Protein AF-A0A811UT95-F1 (afdb_monomer_lite)

Foldseek 3Di:
DDDPVLVVQLVVLLVVLLVLLVCLVPCPDPPDDLVNLVVSLVVLVVSVVSNVVSLVVVVVVPDDPPVVVVSVVSVVVSVVSSVVSNVVSVVVSVVNVVPDPPPDPPPPDPPDDDDD

pLDDT: mean 76.1, std 16.15, range [45.06, 95.31]

Radius of gyration: 24.18 Å; chains: 1; bounding box: 71×25×74 Å

Structure (mmCIF, N/CA/C/O backbone):
data_AF-A0A811UT95-F1
#
_entry.id   AF-A0A811UT95-F1
#
loop_
_atom_site.group_PDB
_atom_site.id
_atom_site.type_symbol
_atom_site.label_atom_id
_atom_site.label_alt_id
_atom_site.label_comp_id
_atom_site.label_asym_id
_atom_site.label_entity_id
_atom_site.label_seq_id
_atom_site.pdbx_PDB_ins_code
_atom_site.Cartn_x
_atom_site.Cartn_y
_atom_site.Cartn_z
_atom_site.occupancy
_atom_site.B_iso_or_equiv
_atom_site.auth_seq_id
_atom_site.auth_comp_id
_atom_site.auth_asym_id
_atom_site.auth_atom_id
_atom_site.pdbx_PDB_model_num
ATOM 1 N N . MET A 1 1 ? 13.681 8.214 -27.368 1.00 45.50 1 MET A N 1
ATOM 2 C CA . MET A 1 1 ? 14.250 8.723 -26.101 1.00 45.50 1 MET A CA 1
ATOM 3 C C . MET A 1 1 ? 13.110 8.872 -25.101 1.00 45.50 1 MET A C 1
ATOM 5 O O . MET A 1 1 ? 12.533 9.941 -25.039 1.00 45.50 1 MET A O 1
ATOM 9 N N . LEU A 1 2 ? 12.752 7.790 -24.403 1.00 49.06 2 LEU A N 1
ATOM 10 C CA . LEU A 1 2 ? 11.860 7.738 -23.232 1.00 49.06 2 LEU A CA 1
ATOM 11 C C . LEU A 1 2 ? 12.101 6.366 -22.564 1.00 49.06 2 LEU A C 1
ATOM 13 O O . LEU A 1 2 ? 11.692 5.359 -23.128 1.00 49.06 2 LEU A O 1
ATOM 17 N N . PRO A 1 3 ? 12.928 6.315 -21.503 1.00 49.00 3 PRO A N 1
ATOM 18 C CA . PRO A 1 3 ? 12.681 5.355 -20.414 1.00 49.00 3 PRO A CA 1
ATOM 19 C C . PRO A 1 3 ? 12.883 5.953 -19.005 1.00 49.00 3 PRO A C 1
ATOM 21 O O . PRO A 1 3 ? 12.606 5.317 -17.999 1.00 49.00 3 PRO A O 1
ATOM 24 N N . VAL A 1 4 ? 13.337 7.207 -18.897 1.00 50.78 4 VAL A N 1
ATOM 25 C CA . VAL A 1 4 ? 13.667 7.838 -17.601 1.00 50.78 4 VAL A CA 1
ATOM 26 C C . VAL A 1 4 ? 12.417 8.288 -16.824 1.00 50.78 4 VAL A C 1
ATOM 28 O O . VAL A 1 4 ? 12.498 8.560 -15.630 1.00 50.78 4 VAL A O 1
ATOM 3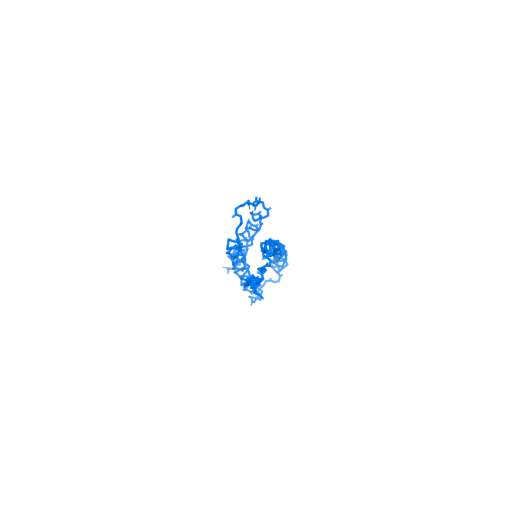1 N N . PHE A 1 5 ? 11.263 8.408 -17.487 1.00 47.53 5 PHE A N 1
ATOM 32 C CA . PHE A 1 5 ? 10.030 8.897 -16.858 1.00 47.53 5 PHE A CA 1
ATOM 33 C C . PHE A 1 5 ? 9.233 7.798 -16.138 1.00 47.53 5 PHE A C 1
ATOM 35 O O . PHE A 1 5 ? 8.668 8.084 -15.086 1.00 47.53 5 PHE A O 1
ATOM 42 N N . GLU A 1 6 ? 9.229 6.559 -16.639 1.00 55.56 6 GLU A N 1
ATOM 43 C CA . GLU A 1 6 ? 8.430 5.463 -16.061 1.00 55.56 6 GLU A CA 1
ATOM 44 C C . GLU A 1 6 ? 9.070 4.887 -14.790 1.00 55.56 6 GLU A C 1
ATOM 46 O O . GLU A 1 6 ? 8.379 4.679 -13.794 1.00 55.56 6 GLU A O 1
ATOM 51 N N . ASP A 1 7 ? 10.404 4.783 -14.746 1.00 63.81 7 ASP A N 1
ATOM 52 C CA . ASP A 1 7 ? 11.127 4.356 -13.537 1.00 63.81 7 ASP A CA 1
ATOM 53 C C . ASP A 1 7 ? 10.963 5.367 -12.382 1.00 63.81 7 ASP A C 1
ATOM 55 O O . ASP A 1 7 ? 10.805 4.995 -11.222 1.00 63.81 7 ASP A O 1
ATOM 59 N N . LYS A 1 8 ? 10.891 6.673 -12.685 1.00 68.25 8 LYS A N 1
ATOM 60 C CA . LYS A 1 8 ? 10.637 7.709 -11.665 1.00 68.25 8 LYS A CA 1
ATOM 61 C C . LYS A 1 8 ? 9.261 7.578 -11.018 1.00 68.25 8 LYS A C 1
ATOM 63 O O . LYS A 1 8 ? 9.136 7.889 -9.835 1.00 68.25 8 LYS A O 1
ATOM 68 N N . ASN A 1 9 ? 8.254 7.138 -11.773 1.00 78.19 9 ASN A N 1
ATOM 69 C CA . ASN A 1 9 ?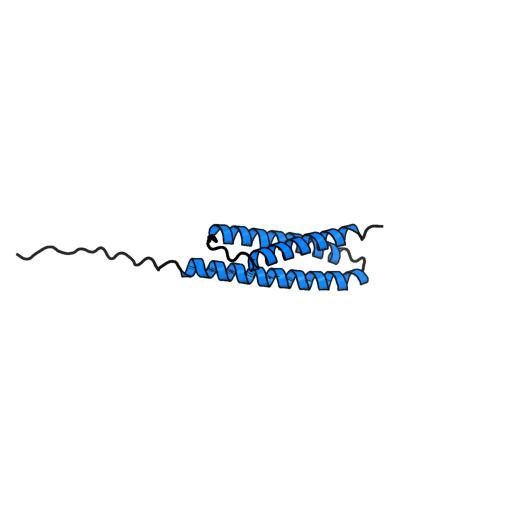 6.902 6.969 -11.250 1.00 78.19 9 ASN A CA 1
ATOM 70 C C . ASN A 1 9 ? 6.844 5.797 -10.260 1.00 78.19 9 ASN A C 1
ATOM 72 O O . ASN A 1 9 ? 6.376 5.966 -9.138 1.00 78.19 9 ASN A O 1
ATOM 76 N N . ILE A 1 10 ? 7.429 4.650 -10.624 1.00 81.38 10 ILE A N 1
ATOM 77 C CA . ILE A 1 10 ? 7.533 3.482 -9.735 1.00 81.38 10 ILE A CA 1
ATOM 78 C C . ILE A 1 10 ? 8.342 3.802 -8.481 1.00 81.38 10 ILE A C 1
ATOM 80 O O . ILE A 1 10 ? 7.941 3.430 -7.381 1.00 81.38 10 ILE A O 1
ATOM 84 N N . ILE A 1 11 ? 9.461 4.518 -8.619 1.00 82.62 11 ILE A N 1
ATOM 85 C CA . ILE A 1 11 ? 10.275 4.920 -7.467 1.00 82.62 11 ILE A CA 1
ATOM 86 C C . ILE A 1 11 ? 9.469 5.824 -6.527 1.00 82.62 11 ILE A C 1
ATOM 88 O O . ILE A 1 11 ? 9.522 5.631 -5.314 1.00 82.62 11 ILE A O 1
ATOM 92 N N . SER A 1 12 ? 8.716 6.786 -7.068 1.00 87.50 12 SER A N 1
ATOM 93 C CA . SER A 1 12 ? 7.888 7.688 -6.259 1.00 87.50 12 SER A CA 1
ATOM 94 C C . SER A 1 12 ? 6.787 6.925 -5.526 1.00 87.50 12 SER A C 1
ATOM 96 O O . SER A 1 12 ? 6.691 7.017 -4.305 1.00 87.50 12 SER A O 1
ATOM 98 N N . LEU A 1 13 ? 6.004 6.121 -6.251 1.00 88.38 13 LEU A N 1
ATOM 99 C CA . LEU A 1 13 ? 4.886 5.358 -5.690 1.00 88.38 13 LEU A CA 1
ATOM 100 C C . LEU A 1 13 ? 5.361 4.304 -4.678 1.00 88.38 13 LEU A C 1
ATOM 102 O O . LEU A 1 13 ? 4.772 4.154 -3.609 1.00 88.38 13 LEU A O 1
ATOM 106 N N . GLY A 1 14 ? 6.467 3.615 -4.972 1.00 88.62 14 GLY A N 1
ATOM 107 C CA . GLY A 1 14 ? 7.087 2.662 -4.053 1.00 88.62 14 GLY A CA 1
ATOM 108 C C . GLY A 1 14 ? 7.577 3.330 -2.767 1.00 88.62 14 GLY A C 1
ATOM 109 O O . GLY A 1 14 ? 7.340 2.817 -1.676 1.00 88.62 14 GLY A O 1
ATOM 110 N N . LEU A 1 15 ? 8.193 4.513 -2.865 1.00 88.88 15 LEU A N 1
ATOM 111 C CA . LEU A 1 15 ? 8.628 5.273 -1.693 1.00 88.88 15 LEU A CA 1
ATOM 112 C C . LEU A 1 15 ? 7.442 5.771 -0.855 1.00 88.88 15 LEU A C 1
ATOM 114 O O . LEU A 1 15 ? 7.497 5.726 0.372 1.00 88.88 15 LEU A O 1
ATOM 118 N N . GLU A 1 16 ? 6.367 6.234 -1.493 1.00 89.94 16 GLU A N 1
ATOM 119 C CA . GLU A 1 16 ? 5.138 6.644 -0.804 1.00 89.94 16 GLU A CA 1
ATOM 120 C C . GLU A 1 16 ? 4.519 5.488 -0.010 1.00 89.94 16 GLU A C 1
ATOM 122 O O . GLU A 1 16 ? 4.153 5.672 1.156 1.00 89.94 16 GLU A O 1
ATOM 127 N N . LEU A 1 17 ? 4.472 4.291 -0.604 1.00 91.00 17 LEU A N 1
ATOM 128 C CA . LEU A 1 17 ? 4.037 3.067 0.062 1.00 91.00 17 LEU A CA 1
ATOM 129 C C . LEU A 1 17 ? 4.941 2.729 1.257 1.00 91.00 17 LEU A C 1
ATOM 131 O O . LEU A 1 17 ? 4.440 2.535 2.362 1.00 91.00 17 LEU A O 1
ATOM 135 N N . GLU A 1 18 ? 6.264 2.712 1.074 1.00 89.75 18 GLU A N 1
ATOM 136 C CA . GLU A 1 18 ? 7.214 2.417 2.156 1.00 89.75 18 GLU A CA 1
ATOM 137 C C . GLU A 1 18 ? 7.096 3.419 3.314 1.00 89.75 18 GLU A C 1
ATOM 139 O O . GLU A 1 18 ? 7.066 3.020 4.480 1.00 89.75 18 GLU A O 1
ATOM 144 N N . ILE A 1 19 ? 6.968 4.716 3.017 1.00 90.00 19 ILE A N 1
ATOM 145 C CA . ILE A 1 19 ? 6.771 5.762 4.030 1.00 90.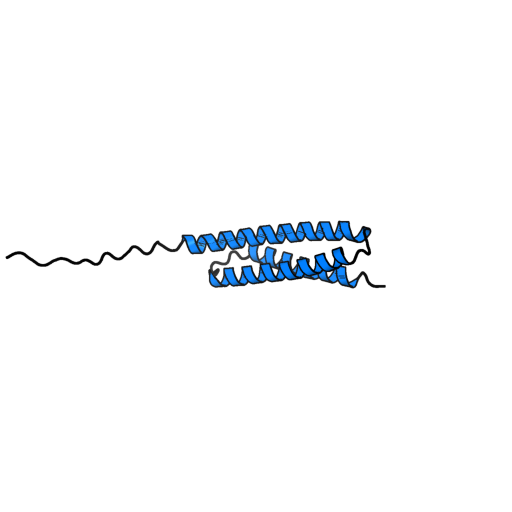00 19 ILE A CA 1
ATOM 146 C C . ILE A 1 19 ? 5.448 5.559 4.768 1.00 90.00 19 ILE A C 1
ATOM 148 O O . ILE A 1 19 ? 5.397 5.733 5.988 1.00 90.00 19 ILE A O 1
ATOM 152 N N . PHE A 1 20 ? 4.377 5.215 4.055 1.00 90.12 20 PHE A N 1
ATOM 153 C CA . PHE A 1 20 ? 3.082 4.937 4.663 1.00 90.12 20 PHE A CA 1
ATOM 154 C C . PHE A 1 20 ? 3.168 3.741 5.623 1.00 90.12 20 PHE A C 1
ATOM 156 O O . PHE A 1 20 ? 2.781 3.863 6.789 1.00 90.12 20 PHE A O 1
ATOM 163 N N . CYS A 1 21 ? 3.751 2.626 5.172 1.00 90.88 21 CYS A N 1
ATOM 164 C CA . CYS A 1 21 ? 3.945 1.424 5.980 1.00 90.88 21 CYS A CA 1
ATOM 165 C C . CYS A 1 21 ? 4.845 1.684 7.198 1.00 90.88 21 CYS A C 1
ATOM 167 O O . CYS A 1 21 ? 4.548 1.229 8.301 1.00 90.88 21 CYS A O 1
ATOM 169 N N . ALA A 1 22 ? 5.926 2.450 7.031 1.00 89.19 22 ALA A N 1
ATOM 170 C CA . ALA A 1 22 ? 6.822 2.810 8.126 1.00 89.19 22 ALA A CA 1
ATOM 171 C C . ALA A 1 22 ? 6.117 3.680 9.174 1.00 89.19 22 ALA A C 1
ATOM 173 O O . ALA A 1 22 ? 6.222 3.404 10.368 1.00 89.19 22 ALA A O 1
ATOM 174 N N . LYS A 1 23 ? 5.352 4.690 8.733 1.00 87.31 23 LYS A N 1
ATOM 175 C CA . LYS A 1 23 ? 4.549 5.531 9.629 1.00 87.31 23 LYS A CA 1
ATOM 176 C C . LYS A 1 23 ? 3.570 4.685 10.429 1.00 87.31 23 LYS A C 1
ATOM 178 O O . LYS A 1 23 ? 3.525 4.839 11.642 1.00 87.31 23 LYS A O 1
ATOM 183 N N . TRP A 1 24 ? 2.855 3.768 9.777 1.00 84.12 24 TRP A N 1
ATOM 184 C CA . TRP A 1 24 ? 1.952 2.835 10.450 1.00 84.12 24 TRP A CA 1
ATOM 185 C C . TRP A 1 24 ? 2.650 2.051 11.569 1.00 84.12 24 TRP A C 1
ATOM 187 O O . TRP A 1 24 ? 2.201 2.099 12.710 1.00 84.12 24 TRP A O 1
ATOM 197 N N . SER A 1 25 ? 3.775 1.400 11.265 1.00 80.69 25 SER A N 1
ATOM 198 C CA . SER A 1 25 ? 4.509 0.573 12.232 1.00 80.69 25 SER A CA 1
ATOM 199 C C . SER A 1 25 ? 5.041 1.362 13.435 1.00 80.69 25 SER A C 1
ATOM 201 O O . SER A 1 25 ? 5.234 0.797 14.509 1.00 80.69 25 SER A O 1
ATOM 203 N N . THR A 1 26 ? 5.300 2.664 13.270 1.00 79.62 26 THR A N 1
ATOM 204 C CA . THR A 1 26 ? 5.758 3.547 14.360 1.00 79.62 26 THR A CA 1
ATOM 205 C C . THR A 1 26 ? 4.624 4.189 15.154 1.00 79.62 26 THR A C 1
ATOM 207 O O . THR A 1 26 ? 4.825 4.587 16.301 1.00 79.62 26 THR A O 1
ATOM 210 N N . ASP A 1 27 ? 3.443 4.312 14.552 1.00 71.56 27 ASP A N 1
ATOM 211 C CA . ASP A 1 27 ? 2.295 5.023 15.108 1.00 71.56 27 ASP A CA 1
ATOM 212 C C . ASP A 1 27 ? 1.518 4.085 16.050 1.00 71.56 27 ASP A C 1
ATOM 214 O O . ASP A 1 27 ? 0.424 3.600 15.750 1.00 71.56 27 ASP A O 1
ATOM 218 N N . LEU A 1 28 ? 2.119 3.821 17.217 1.00 59.12 28 LEU A N 1
ATOM 219 C CA . LEU A 1 28 ? 1.507 3.188 18.396 1.00 59.12 28 LEU A CA 1
ATOM 220 C C . LEU A 1 28 ? 0.463 4.133 19.022 1.00 59.12 28 LEU A C 1
ATOM 222 O O . LEU A 1 28 ? 0.554 4.518 20.187 1.00 59.12 28 LEU A O 1
ATOM 226 N N . ALA A 1 29 ? -0.505 4.592 18.234 1.00 58.16 29 ALA A N 1
ATOM 227 C CA . ALA A 1 29 ? -1.455 5.591 18.690 1.00 58.16 29 ALA A CA 1
ATOM 228 C C . ALA A 1 29 ? -2.573 4.940 19.514 1.00 58.16 29 ALA A C 1
ATOM 230 O O . ALA A 1 29 ? -3.363 4.141 19.015 1.00 58.16 29 ALA A O 1
ATOM 231 N N . SER A 1 30 ? -2.684 5.368 20.770 1.00 56.47 30 SER A N 1
ATOM 232 C CA . SER A 1 30 ? -3.821 5.119 21.664 1.00 56.47 30 SER A CA 1
ATOM 233 C C . SER A 1 30 ? -5.172 5.599 21.107 1.00 56.47 30 SER A C 1
ATOM 235 O O . SER A 1 30 ? -6.208 5.224 21.646 1.00 56.47 30 SER A O 1
ATOM 237 N N . ASP A 1 31 ? -5.154 6.402 20.036 1.00 64.38 31 ASP A N 1
ATOM 238 C CA . ASP A 1 31 ? -6.322 7.022 19.391 1.00 64.38 31 ASP A CA 1
ATOM 239 C C . ASP A 1 31 ? -6.761 6.299 18.102 1.00 64.38 31 ASP A C 1
ATOM 241 O O . ASP A 1 31 ? -7.573 6.809 17.323 1.00 64.38 31 ASP A O 1
ATOM 245 N N . GLN A 1 32 ? -6.221 5.105 17.839 1.00 72.44 32 GLN A N 1
ATOM 246 C CA . GLN A 1 32 ? -6.686 4.262 16.738 1.00 72.44 32 GLN A CA 1
ATOM 247 C C . GLN A 1 32 ? -8.159 3.895 16.971 1.00 72.44 32 GLN A C 1
ATOM 249 O O . GLN A 1 32 ? -8.537 3.402 18.031 1.00 72.44 32 GLN A O 1
ATOM 254 N N . THR A 1 33 ? -9.004 4.131 15.970 1.00 82.00 33 THR A N 1
ATOM 255 C CA . THR A 1 33 ? -10.403 3.682 15.961 1.00 82.00 33 THR A CA 1
ATOM 256 C C . THR A 1 33 ? -10.615 2.725 14.799 1.00 82.00 33 THR A C 1
ATOM 258 O O . THR A 1 33 ? -9.915 2.812 13.790 1.00 82.00 33 THR A O 1
ATOM 261 N N . GLU A 1 34 ? -11.617 1.852 14.900 1.00 84.69 34 GLU A N 1
ATOM 262 C CA . GLU A 1 34 ? -12.009 0.949 13.810 1.00 84.69 34 GLU A CA 1
ATOM 263 C C . GLU A 1 34 ? -12.255 1.710 12.492 1.00 84.69 34 GLU A C 1
ATOM 265 O O . GLU A 1 34 ? -11.800 1.302 11.425 1.00 84.69 34 GLU A O 1
ATOM 270 N N . THR A 1 35 ? -12.920 2.868 12.556 1.00 86.75 35 THR A N 1
ATOM 271 C CA . THR A 1 35 ? -13.158 3.724 11.385 1.00 86.75 35 THR A CA 1
ATOM 272 C C . THR A 1 35 ? -11.852 4.244 10.785 1.00 86.75 35 THR A C 1
ATOM 274 O O . THR A 1 35 ? -11.672 4.190 9.569 1.00 86.75 35 THR A O 1
ATOM 277 N N . LEU A 1 36 ? -10.926 4.731 11.619 1.00 86.75 36 LEU A N 1
ATOM 278 C CA . LEU A 1 36 ? -9.635 5.238 11.151 1.00 86.75 36 LEU A CA 1
ATOM 279 C C . LEU A 1 36 ? -8.786 4.124 10.524 1.00 86.75 36 LEU A C 1
ATOM 281 O O . LEU A 1 36 ? -8.161 4.346 9.489 1.00 86.75 36 LEU A O 1
ATOM 285 N N . LEU A 1 37 ? -8.804 2.929 11.117 1.00 87.62 37 LEU A N 1
ATOM 286 C CA . LEU A 1 37 ? -8.160 1.730 10.583 1.00 87.62 37 LEU A CA 1
ATOM 287 C C . LEU A 1 37 ? -8.688 1.364 9.197 1.00 87.62 37 LEU A C 1
ATOM 289 O O . LEU A 1 37 ? -7.898 1.175 8.277 1.00 87.62 37 LEU A O 1
ATOM 293 N N . ASN A 1 38 ? -10.011 1.328 9.025 1.00 89.44 38 ASN A N 1
ATOM 294 C CA . ASN A 1 38 ? -10.626 1.047 7.728 1.00 89.44 38 ASN A CA 1
ATOM 295 C C . ASN A 1 38 ? -10.234 2.087 6.666 1.00 89.44 38 ASN A C 1
ATOM 297 O O . ASN A 1 38 ? -9.921 1.721 5.535 1.00 89.44 38 ASN A O 1
ATOM 301 N N . VAL A 1 39 ? -10.186 3.376 7.026 1.00 91.12 39 VAL A N 1
ATOM 302 C CA . VAL A 1 39 ? -9.727 4.438 6.114 1.00 91.12 39 VAL A CA 1
ATOM 303 C C . VAL A 1 39 ? -8.254 4.250 5.739 1.00 91.12 39 VAL A C 1
ATOM 305 O O . VAL A 1 39 ? -7.910 4.347 4.562 1.00 91.12 39 VAL A O 1
ATOM 308 N N . LYS A 1 40 ? -7.378 3.956 6.710 1.00 90.69 40 LYS A N 1
ATOM 309 C CA . LYS A 1 40 ? -5.952 3.695 6.452 1.00 90.69 40 LYS A CA 1
ATOM 310 C C . LYS A 1 40 ? -5.759 2.450 5.572 1.00 90.69 40 LYS A C 1
ATOM 312 O O . LYS A 1 40 ? -4.932 2.483 4.666 1.00 90.69 40 LYS A O 1
ATOM 317 N N . LEU A 1 41 ? -6.551 1.396 5.767 1.00 92.31 41 LEU A N 1
ATOM 318 C CA . LEU A 1 41 ? -6.498 0.185 4.945 1.00 92.31 41 LEU A CA 1
ATOM 319 C C . LEU A 1 41 ? -6.913 0.457 3.489 1.00 92.31 41 LEU A C 1
ATOM 321 O O . LEU A 1 41 ? -6.232 0.028 2.566 1.00 92.31 41 LEU A O 1
ATOM 325 N N . GLN A 1 42 ? -7.968 1.250 3.273 1.00 93.69 42 GLN A N 1
ATOM 326 C CA . GLN A 1 42 ? -8.363 1.688 1.927 1.00 93.69 42 GLN A CA 1
ATOM 327 C C . GLN A 1 42 ? -7.287 2.545 1.246 1.00 93.69 42 GLN A C 1
ATOM 329 O O . GLN A 1 42 ? -7.087 2.441 0.038 1.00 93.69 42 GLN A O 1
ATOM 334 N N . GLN A 1 43 ? -6.589 3.397 2.004 1.00 92.88 43 GLN A N 1
ATOM 335 C CA . GLN A 1 43 ? -5.465 4.178 1.477 1.00 92.88 43 GLN A CA 1
ATOM 336 C C . GLN A 1 43 ? -4.289 3.284 1.077 1.00 92.88 43 GLN A C 1
ATOM 338 O O . GLN A 1 43 ? -3.705 3.500 0.018 1.00 92.88 43 GLN A O 1
ATOM 343 N N . LEU A 1 44 ? -3.970 2.275 1.893 1.00 94.06 44 LEU A N 1
ATOM 344 C CA . LEU A 1 44 ? -2.934 1.292 1.586 1.00 94.06 44 LEU A CA 1
ATOM 345 C C . LEU A 1 44 ? -3.249 0.543 0.286 1.00 94.06 44 LEU A C 1
ATOM 347 O O . LEU A 1 44 ? -2.392 0.470 -0.592 1.00 94.06 44 LEU A O 1
ATOM 351 N N . ASP A 1 45 ? -4.479 0.042 0.153 1.00 95.25 45 ASP A N 1
ATOM 352 C CA . ASP A 1 45 ? -4.930 -0.678 -1.041 1.00 95.25 45 ASP A CA 1
ATOM 353 C C . ASP A 1 45 ? -4.860 0.212 -2.287 1.00 95.25 45 ASP A C 1
ATOM 355 O O . ASP A 1 45 ? -4.277 -0.180 -3.291 1.00 95.25 45 ASP A O 1
ATOM 359 N N . LYS A 1 46 ? -5.318 1.466 -2.197 1.00 93.88 46 LYS A N 1
ATOM 360 C CA . LYS A 1 46 ? -5.226 2.419 -3.311 1.00 93.88 46 LYS A CA 1
ATOM 361 C C . LYS A 1 46 ? -3.781 2.703 -3.745 1.00 93.88 46 LYS A C 1
ATOM 363 O O . LYS A 1 46 ? -3.508 2.826 -4.943 1.00 93.88 46 LYS A O 1
ATOM 368 N N . ASN A 1 47 ? -2.866 2.863 -2.787 1.00 91.12 47 ASN A N 1
ATOM 369 C CA . ASN A 1 47 ? -1.451 3.092 -3.085 1.00 91.12 47 ASN A CA 1
ATOM 370 C C . ASN A 1 47 ? -0.834 1.869 -3.772 1.00 91.12 47 ASN A C 1
ATOM 372 O O . ASN A 1 47 ? -0.053 2.022 -4.710 1.00 91.12 47 ASN A O 1
ATOM 376 N N . TRP A 1 48 ? -1.207 0.668 -3.325 1.00 94.75 48 TRP A N 1
ATOM 377 C CA . TRP A 1 48 ? -0.774 -0.581 -3.938 1.00 94.75 48 TRP A CA 1
ATOM 378 C C . TRP A 1 48 ? -1.310 -0.750 -5.361 1.00 94.75 48 TRP A C 1
ATOM 380 O O . TRP A 1 48 ? -0.524 -1.036 -6.258 1.00 94.75 48 TRP A O 1
ATOM 390 N N . ASP A 1 49 ? -2.598 -0.493 -5.592 1.00 93.88 49 ASP A N 1
ATOM 391 C CA . ASP A 1 49 ? -3.214 -0.590 -6.921 1.00 93.88 49 ASP A CA 1
ATOM 392 C C . ASP A 1 49 ? -2.533 0.356 -7.922 1.00 93.88 49 ASP A C 1
ATOM 394 O O . ASP A 1 49 ? -2.151 -0.054 -9.015 1.00 93.88 49 ASP A O 1
ATOM 398 N N . SER A 1 50 ? -2.277 1.605 -7.512 1.00 91.00 50 SER A N 1
ATOM 399 C CA . SER A 1 50 ? -1.582 2.595 -8.355 1.00 91.00 50 SER A CA 1
ATOM 400 C C . SER A 1 50 ? -0.159 2.150 -8.714 1.00 91.00 50 SER A C 1
ATOM 402 O O . SER A 1 50 ? 0.330 2.399 -9.817 1.00 91.00 50 SER A O 1
ATOM 404 N N . LEU A 1 51 ? 0.529 1.501 -7.771 1.00 90.06 51 LEU A N 1
ATOM 405 C CA . LEU A 1 51 ? 1.867 0.969 -7.984 1.00 90.06 51 LEU A CA 1
ATOM 406 C C . LEU A 1 51 ? 1.842 -0.262 -8.903 1.00 90.06 51 LEU A C 1
ATOM 408 O O . LEU A 1 51 ? 2.706 -0.384 -9.770 1.00 90.06 51 LEU A O 1
ATOM 412 N N . LEU A 1 52 ? 0.854 -1.147 -8.745 1.00 90.31 52 LEU A N 1
ATOM 413 C CA . LEU A 1 52 ? 0.675 -2.327 -9.588 1.00 90.31 52 LEU A CA 1
ATOM 414 C C . LEU A 1 52 ? 0.406 -1.934 -11.044 1.00 90.31 52 LEU A C 1
ATOM 416 O O . LEU A 1 52 ? 1.082 -2.443 -11.932 1.00 90.31 52 LEU A O 1
ATOM 420 N N . GLU A 1 53 ? -0.482 -0.964 -11.281 1.00 89.75 53 GLU A N 1
ATOM 421 C CA . GLU A 1 53 ? -0.736 -0.411 -12.620 1.00 89.75 53 GLU A CA 1
ATOM 422 C C . GLU A 1 53 ? 0.548 0.141 -13.262 1.00 89.75 53 GLU A C 1
ATOM 424 O O . GLU A 1 53 ? 0.807 -0.072 -14.449 1.00 89.75 53 GLU A O 1
ATOM 429 N N . ALA A 1 54 ? 1.394 0.821 -12.478 1.00 85.81 54 ALA A N 1
ATOM 430 C CA . ALA A 1 54 ? 2.672 1.335 -12.962 1.00 85.81 54 ALA A CA 1
ATOM 431 C C . ALA A 1 54 ? 3.659 0.210 -13.322 1.00 85.81 54 ALA A C 1
ATOM 433 O O . ALA A 1 54 ? 4.368 0.323 -14.322 1.00 85.81 54 ALA A O 1
ATOM 434 N N . TYR A 1 55 ? 3.698 -0.879 -12.547 1.00 85.31 55 TYR A N 1
ATOM 435 C CA . TYR A 1 55 ? 4.501 -2.059 -12.879 1.00 85.31 55 TYR A CA 1
ATOM 436 C C . TYR A 1 55 ? 3.988 -2.757 -14.141 1.00 85.31 55 TYR A C 1
ATOM 438 O O . TYR A 1 55 ? 4.779 -3.045 -15.040 1.00 85.31 55 TYR A O 1
ATOM 446 N N . GLU A 1 56 ? 2.679 -2.993 -14.243 1.00 84.25 56 GLU A N 1
ATOM 447 C CA . GLU A 1 56 ? 2.051 -3.624 -15.408 1.00 84.25 56 GLU A CA 1
ATOM 448 C C . GLU A 1 56 ? 2.326 -2.841 -16.694 1.00 84.25 56 GLU A C 1
ATOM 450 O O . GLU A 1 56 ? 2.658 -3.442 -17.716 1.00 84.25 56 GLU A O 1
ATOM 455 N N . ALA A 1 57 ? 2.279 -1.506 -16.640 1.00 82.50 57 ALA A N 1
ATOM 456 C CA . ALA A 1 57 ? 2.618 -0.657 -17.778 1.00 82.50 57 ALA A CA 1
ATOM 457 C C . ALA A 1 57 ? 4.053 -0.894 -18.288 1.00 82.50 57 ALA A C 1
ATOM 459 O O . ALA A 1 57 ? 4.265 -0.930 -19.499 1.00 82.50 57 ALA A O 1
ATOM 460 N N . ILE A 1 58 ? 5.022 -1.118 -17.390 1.00 77.06 58 ILE A N 1
ATOM 461 C CA . ILE A 1 58 ? 6.410 -1.428 -17.772 1.00 77.06 58 ILE A CA 1
ATOM 462 C C . ILE A 1 58 ? 6.531 -2.844 -18.340 1.00 77.06 58 ILE A C 1
ATOM 464 O O . ILE A 1 58 ? 7.176 -3.028 -19.373 1.00 77.06 58 ILE A O 1
ATOM 468 N N . PHE A 1 59 ? 5.915 -3.842 -17.700 1.00 72.88 59 PHE A N 1
ATOM 469 C CA . PHE A 1 59 ? 5.988 -5.232 -18.166 1.00 72.88 59 PHE A CA 1
ATOM 470 C C . PHE A 1 59 ? 5.320 -5.424 -19.534 1.00 72.88 59 PHE A C 1
ATOM 472 O O . PHE A 1 59 ? 5.830 -6.167 -20.367 1.00 72.88 59 PHE A O 1
ATOM 479 N N . MET A 1 60 ? 4.218 -4.719 -19.797 1.00 71.69 60 MET A N 1
ATOM 480 C CA . MET A 1 60 ? 3.500 -4.773 -21.075 1.00 71.69 60 MET A CA 1
ATOM 481 C C . MET A 1 60 ? 4.189 -3.981 -22.197 1.00 71.69 60 MET A C 1
ATOM 483 O O . MET A 1 60 ? 3.845 -4.159 -23.365 1.00 71.69 60 MET A O 1
ATOM 487 N N . ALA A 1 61 ? 5.151 -3.109 -21.874 1.00 67.50 61 ALA A N 1
ATOM 488 C CA . ALA A 1 61 ? 5.846 -2.281 -22.858 1.00 67.50 61 ALA A CA 1
ATOM 489 C C . ALA A 1 61 ? 6.926 -3.034 -23.666 1.00 67.50 61 ALA A C 1
ATOM 491 O O . ALA A 1 61 ? 7.478 -2.445 -24.593 1.00 67.50 61 ALA A O 1
ATOM 492 N N . ASP A 1 62 ? 7.220 -4.305 -23.347 1.00 54.66 62 ASP A N 1
ATOM 493 C CA . ASP A 1 62 ? 8.030 -5.286 -24.112 1.00 54.66 62 ASP A CA 1
ATOM 494 C C . ASP A 1 62 ? 9.451 -4.838 -24.544 1.00 54.66 62 ASP A C 1
ATOM 496 O O . ASP A 1 62 ? 10.156 -5.533 -25.274 1.00 54.66 62 ASP A O 1
ATOM 500 N N . ALA A 1 63 ? 9.906 -3.657 -24.113 1.00 56.84 63 ALA A N 1
ATOM 501 C CA . ALA A 1 63 ? 11.008 -2.970 -24.779 1.00 56.84 63 ALA A CA 1
ATOM 502 C C . ALA A 1 63 ? 12.387 -3.149 -24.123 1.00 56.84 63 ALA A C 1
ATOM 504 O O . ALA A 1 63 ? 13.383 -2.851 -24.782 1.00 56.84 63 ALA A O 1
ATOM 505 N N . TYR A 1 64 ? 12.503 -3.613 -22.868 1.00 56.91 64 TYR A N 1
ATOM 506 C CA . TYR A 1 64 ? 13.797 -3.579 -22.161 1.00 56.91 64 TYR A CA 1
ATOM 507 C C . TYR A 1 64 ? 14.002 -4.717 -21.140 1.00 56.91 64 TYR A C 1
ATOM 509 O O . TYR A 1 64 ? 13.718 -4.538 -19.954 1.00 56.91 64 TYR A O 1
ATOM 517 N N . PRO A 1 65 ? 14.594 -5.858 -21.546 1.00 57.62 65 PRO A N 1
ATOM 518 C CA . PRO A 1 65 ? 14.940 -6.944 -20.624 1.00 57.62 65 PRO A CA 1
ATOM 519 C C . PRO A 1 65 ? 15.938 -6.526 -19.528 1.00 57.62 65 PRO A C 1
ATOM 521 O O . PRO A 1 65 ? 15.872 -7.051 -18.425 1.00 57.62 65 PRO A O 1
ATOM 524 N N . GLU A 1 66 ? 16.808 -5.539 -19.758 1.00 54.22 66 GLU A N 1
ATOM 525 C CA . GLU A 1 66 ? 17.760 -5.052 -18.736 1.00 54.22 66 GLU A CA 1
ATOM 526 C C . GLU A 1 66 ? 17.107 -4.197 -17.633 1.00 54.22 66 GLU A C 1
ATOM 528 O O . GLU A 1 66 ? 17.669 -4.036 -16.552 1.00 54.22 66 GLU A O 1
ATOM 533 N N . VAL A 1 67 ? 15.906 -3.662 -17.879 1.00 58.16 67 VAL A N 1
ATOM 534 C CA . VAL A 1 67 ? 15.123 -2.923 -16.874 1.00 58.16 67 VAL A CA 1
ATOM 535 C C . VAL A 1 67 ? 14.312 -3.892 -16.001 1.00 58.16 67 VAL A C 1
ATOM 537 O O . VAL A 1 67 ? 14.005 -3.564 -14.855 1.00 58.16 67 VAL A O 1
ATOM 540 N N . SER A 1 68 ? 14.033 -5.105 -16.502 1.00 63.75 68 SER A N 1
ATOM 541 C CA . SER A 1 68 ? 13.182 -6.097 -15.831 1.00 63.75 68 SER A CA 1
ATOM 542 C C . SER A 1 68 ? 13.708 -6.500 -14.453 1.00 63.75 68 SER A C 1
ATOM 544 O O . SER A 1 68 ? 12.968 -6.389 -13.487 1.00 63.75 68 SER A O 1
ATOM 546 N N . GLU A 1 69 ? 14.992 -6.839 -14.307 1.00 64.81 69 GLU A N 1
ATOM 547 C CA . GLU A 1 69 ? 15.518 -7.365 -13.038 1.00 64.81 69 GLU A CA 1
ATOM 548 C C . GLU A 1 69 ? 15.480 -6.321 -11.904 1.00 64.81 69 GLU A C 1
ATOM 550 O O . GLU A 1 69 ? 15.116 -6.630 -10.768 1.00 64.81 69 GLU A O 1
ATOM 555 N N . SER A 1 70 ? 15.786 -5.049 -12.197 1.00 77.00 70 SER A N 1
ATOM 556 C CA . SER A 1 70 ? 15.695 -3.973 -11.195 1.00 77.00 70 SER A CA 1
ATOM 557 C C . SER A 1 70 ? 14.246 -3.662 -10.818 1.00 77.00 70 SER A C 1
ATOM 559 O O . SER A 1 70 ? 13.949 -3.404 -9.649 1.00 77.00 70 SER A O 1
ATOM 561 N N . VAL A 1 71 ? 13.343 -3.684 -11.798 1.00 77.25 71 VAL A N 1
ATOM 562 C CA . VAL A 1 71 ? 11.911 -3.446 -11.595 1.00 77.25 71 VAL A CA 1
ATOM 563 C C . VAL A 1 71 ? 11.274 -4.606 -10.828 1.00 77.25 71 VAL A C 1
ATOM 565 O O . VAL A 1 71 ? 10.528 -4.359 -9.888 1.00 77.25 71 VAL A O 1
ATOM 568 N N . GLU A 1 72 ? 11.637 -5.852 -11.123 1.00 81.00 72 GLU A N 1
ATOM 569 C CA . GLU A 1 72 ? 11.207 -7.051 -10.397 1.00 81.00 72 GLU A CA 1
ATOM 570 C C . GLU A 1 72 ? 11.672 -7.040 -8.938 1.00 81.00 72 GLU A C 1
ATOM 572 O O . GLU A 1 72 ? 10.884 -7.315 -8.033 1.00 81.00 72 GLU A O 1
ATOM 577 N N . GLN A 1 73 ? 12.926 -6.659 -8.675 1.00 83.94 73 GLN A N 1
ATOM 578 C CA . GLN A 1 73 ? 13.431 -6.518 -7.304 1.00 83.94 73 GLN A CA 1
ATOM 579 C C . GLN A 1 73 ? 12.688 -5.421 -6.530 1.00 83.94 73 GLN A C 1
ATOM 581 O O . GLN A 1 73 ? 12.315 -5.621 -5.370 1.00 83.94 73 GLN A O 1
ATOM 586 N N . LYS A 1 74 ? 12.439 -4.266 -7.165 1.00 84.50 74 LYS A N 1
ATOM 587 C CA . LYS A 1 74 ? 11.639 -3.183 -6.569 1.00 84.50 74 LYS A CA 1
ATOM 588 C C . LYS A 1 74 ? 10.203 -3.645 -6.305 1.00 84.50 74 LYS A C 1
ATOM 590 O O . LYS A 1 74 ? 9.681 -3.377 -5.221 1.00 84.50 74 LYS A O 1
ATOM 595 N N . TYR A 1 75 ? 9.600 -4.378 -7.241 1.00 88.00 75 TYR A N 1
ATOM 596 C CA . TYR A 1 75 ? 8.264 -4.951 -7.098 1.00 88.00 75 TYR A CA 1
ATOM 597 C C . TYR A 1 75 ? 8.204 -5.899 -5.903 1.00 88.00 75 TYR A C 1
ATOM 599 O O . TYR A 1 75 ? 7.351 -5.728 -5.034 1.00 88.00 75 TYR A O 1
ATOM 607 N N . ALA A 1 76 ? 9.147 -6.839 -5.803 1.00 89.12 76 ALA A N 1
ATOM 608 C CA . ALA A 1 76 ? 9.213 -7.796 -4.704 1.00 89.12 76 ALA A CA 1
ATOM 609 C C . ALA A 1 76 ? 9.308 -7.092 -3.341 1.00 89.12 76 ALA A C 1
ATOM 611 O O . ALA A 1 76 ? 8.542 -7.405 -2.429 1.00 89.12 76 ALA A O 1
ATOM 612 N N . LYS A 1 77 ? 10.178 -6.080 -3.222 1.00 89.25 77 LYS A N 1
ATOM 613 C CA . LYS A 1 77 ? 10.341 -5.297 -1.988 1.00 89.25 77 LYS A CA 1
ATOM 614 C C . LYS A 1 77 ? 9.071 -4.520 -1.612 1.00 89.25 77 LYS A C 1
ATOM 616 O O . LYS A 1 77 ? 8.666 -4.506 -0.445 1.00 89.25 77 LYS A O 1
ATOM 621 N N . CYS A 1 78 ? 8.428 -3.883 -2.592 1.00 90.56 78 CYS A N 1
ATOM 622 C CA . CYS A 1 78 ? 7.183 -3.146 -2.370 1.00 90.56 78 CYS A CA 1
ATOM 623 C C . CYS A 1 78 ? 6.037 -4.094 -1.992 1.00 90.56 78 CYS A C 1
ATOM 625 O O . CYS A 1 78 ? 5.277 -3.794 -1.073 1.00 90.56 78 CYS A O 1
ATOM 627 N N . SER A 1 79 ? 5.948 -5.253 -2.650 1.00 93.69 79 SER A N 1
ATOM 628 C CA . SER A 1 79 ? 4.964 -6.301 -2.361 1.00 93.69 79 SER A CA 1
ATOM 629 C C . SER A 1 79 ? 5.103 -6.815 -0.934 1.00 93.69 79 SER A C 1
ATOM 631 O O . SER A 1 79 ? 4.110 -6.916 -0.218 1.00 93.69 79 SER A O 1
ATOM 633 N N . GLU A 1 80 ? 6.327 -7.111 -0.497 1.00 93.62 80 GLU A N 1
ATOM 634 C CA . GLU A 1 80 ? 6.592 -7.541 0.877 1.00 93.62 80 GLU A CA 1
ATOM 635 C C . GLU A 1 80 ? 6.169 -6.462 1.886 1.00 93.62 80 GLU A C 1
ATOM 637 O O . GLU A 1 80 ? 5.465 -6.747 2.857 1.00 93.62 80 GLU A O 1
ATOM 642 N N 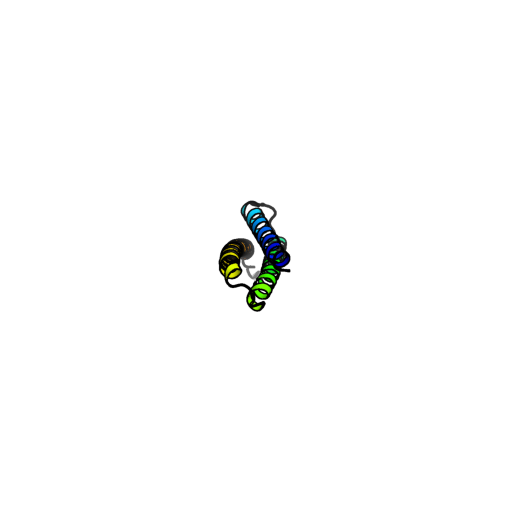. SER A 1 81 ? 6.532 -5.202 1.627 1.00 91.62 81 SER A N 1
ATOM 643 C CA . SER A 1 81 ? 6.161 -4.067 2.483 1.00 91.62 81 SER A CA 1
ATOM 644 C C . SER A 1 81 ? 4.645 -3.877 2.575 1.00 91.62 81 SER A C 1
ATOM 646 O O . SER A 1 81 ? 4.118 -3.654 3.668 1.00 91.62 81 SER A O 1
ATOM 648 N N . PHE A 1 82 ? 3.935 -3.998 1.451 1.00 94.75 82 PHE A N 1
ATOM 649 C CA . PHE A 1 82 ? 2.477 -3.941 1.395 1.00 94.75 82 PHE A CA 1
ATOM 650 C C . PHE A 1 82 ? 1.836 -5.081 2.188 1.00 94.75 82 PHE A C 1
ATOM 652 O O . PHE A 1 82 ? 1.009 -4.824 3.061 1.00 94.75 82 PHE A O 1
ATOM 659 N N . GLN A 1 83 ? 2.236 -6.329 1.929 1.00 95.31 83 GLN A N 1
ATOM 660 C CA . GLN A 1 83 ? 1.664 -7.507 2.585 1.00 95.31 83 GLN A CA 1
ATOM 661 C C . GLN A 1 83 ? 1.855 -7.456 4.101 1.00 95.31 83 GLN A C 1
ATOM 663 O O . GLN A 1 83 ? 0.896 -7.657 4.849 1.00 95.31 83 GLN A O 1
ATOM 668 N N . ASN A 1 84 ? 3.063 -7.117 4.555 1.00 93.62 84 ASN A N 1
ATOM 669 C CA . ASN A 1 84 ? 3.371 -6.998 5.976 1.00 93.62 84 ASN A CA 1
ATOM 670 C C . ASN A 1 84 ? 2.559 -5.880 6.642 1.00 93.62 84 ASN A C 1
ATOM 672 O O . ASN A 1 84 ? 1.992 -6.085 7.715 1.00 93.62 84 ASN A O 1
ATOM 676 N N . CYS A 1 85 ? 2.461 -4.710 6.007 1.00 92.94 85 CYS A N 1
ATOM 677 C CA . CYS A 1 85 ? 1.675 -3.601 6.544 1.00 92.94 85 CYS A CA 1
ATOM 678 C C . CYS A 1 85 ? 0.179 -3.931 6.596 1.00 92.94 85 CYS A C 1
ATOM 680 O O . CYS A 1 85 ? -0.464 -3.726 7.627 1.00 92.94 85 CYS A O 1
ATOM 682 N N . LYS A 1 86 ? -0.364 -4.513 5.522 1.00 94.31 86 LYS A N 1
ATOM 683 C CA . LYS A 1 86 ? -1.770 -4.915 5.443 1.00 94.31 86 LYS A CA 1
ATOM 684 C C . LYS A 1 86 ? -2.115 -5.954 6.504 1.00 94.31 86 LYS A C 1
ATOM 686 O O . LYS A 1 86 ? -3.144 -5.821 7.163 1.00 94.31 86 LYS A O 1
ATOM 691 N N . ALA A 1 87 ? -1.253 -6.950 6.712 1.00 92.50 87 ALA A N 1
ATOM 692 C CA . ALA A 1 87 ? -1.442 -7.959 7.749 1.00 92.50 87 ALA A CA 1
ATOM 693 C C . ALA A 1 87 ? -1.517 -7.331 9.151 1.00 92.50 87 ALA A C 1
ATOM 695 O O . ALA A 1 87 ? -2.457 -7.616 9.888 1.00 92.50 87 ALA A O 1
ATOM 696 N N . GLN A 1 88 ? -0.601 -6.415 9.482 1.00 90.19 88 GLN A N 1
ATOM 697 C CA . GLN A 1 88 ? -0.611 -5.712 10.771 1.00 90.19 88 GLN A CA 1
ATOM 698 C C . GLN A 1 88 ? -1.866 -4.849 10.964 1.00 90.19 88 GLN A C 1
ATOM 700 O O . GLN A 1 88 ? -2.435 -4.812 12.053 1.00 90.19 88 GLN A O 1
ATOM 705 N N . MET A 1 89 ? -2.325 -4.161 9.913 1.00 89.94 89 MET A N 1
ATOM 706 C CA . MET A 1 89 ? -3.565 -3.379 9.971 1.00 89.94 89 MET A CA 1
ATOM 707 C C . MET A 1 89 ? -4.799 -4.263 10.181 1.00 89.94 89 MET A C 1
ATOM 709 O O . MET A 1 89 ? -5.682 -3.912 10.964 1.00 89.94 89 MET A O 1
ATOM 713 N N . LEU A 1 90 ? -4.864 -5.415 9.506 1.00 90.44 90 LEU A N 1
ATOM 714 C CA . LEU A 1 90 ? -5.953 -6.379 9.672 1.00 90.44 90 LEU A CA 1
ATOM 715 C C . LEU A 1 90 ? -5.943 -7.017 11.063 1.00 90.44 90 LEU A C 1
ATOM 717 O O . LEU A 1 90 ? -7.004 -7.169 11.664 1.00 90.44 90 LEU A O 1
ATOM 721 N N . GLU A 1 91 ? -4.768 -7.349 11.597 1.00 88.88 91 GLU A N 1
ATOM 722 C CA . GLU A 1 91 ? -4.617 -7.842 12.968 1.00 88.88 91 GLU A CA 1
ATOM 723 C C . GLU A 1 91 ? -5.098 -6.795 13.984 1.00 88.88 91 GLU A C 1
ATOM 725 O O . GLU A 1 91 ? -5.906 -7.104 14.861 1.00 88.88 91 GLU A O 1
ATOM 730 N N . ALA A 1 92 ? -4.706 -5.529 13.810 1.00 85.44 92 ALA A N 1
ATOM 731 C CA . ALA A 1 92 ? -5.198 -4.435 14.643 1.00 85.44 92 ALA A CA 1
ATOM 732 C C . ALA A 1 92 ? -6.730 -4.301 14.571 1.00 85.44 92 ALA A C 1
ATOM 734 O O . ALA A 1 92 ? -7.383 -4.156 15.602 1.00 85.44 92 ALA A O 1
ATOM 735 N N . LEU A 1 93 ? -7.325 -4.417 13.379 1.00 86.19 93 LEU A N 1
ATOM 736 C CA . LEU A 1 93 ? -8.779 -4.374 13.191 1.00 86.19 93 LEU A CA 1
ATOM 737 C C . LEU A 1 93 ? -9.501 -5.543 13.889 1.00 86.19 93 LEU A C 1
ATOM 739 O O . LEU A 1 93 ? -10.570 -5.363 14.482 1.00 86.19 93 LEU A O 1
ATOM 743 N N . GLN A 1 94 ? -8.908 -6.738 13.870 1.00 84.56 94 GLN A N 1
ATOM 744 C CA . GLN A 1 94 ? -9.438 -7.902 14.586 1.00 84.56 94 GLN A CA 1
ATOM 745 C C . GLN A 1 94 ? -9.453 -7.688 16.105 1.00 84.56 94 GLN A C 1
ATOM 747 O O . GLN A 1 94 ? -10.412 -8.083 16.767 1.00 84.56 94 GLN A O 1
ATOM 752 N N . LEU A 1 95 ? -8.452 -7.004 16.664 1.00 82.12 95 LEU A N 1
ATOM 753 C CA . LEU A 1 95 ? -8.428 -6.684 18.095 1.00 82.12 95 LEU A CA 1
ATOM 754 C C . LEU A 1 95 ? -9.590 -5.765 18.508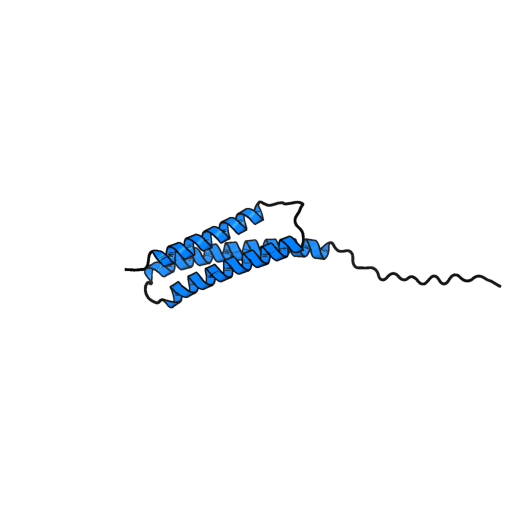 1.00 82.12 95 LEU A C 1
ATOM 756 O O . LEU A 1 95 ? -10.162 -5.957 19.584 1.00 82.12 95 LEU A O 1
ATOM 760 N N . PHE A 1 96 ? -10.005 -4.821 17.656 1.00 74.69 96 PHE A N 1
ATOM 761 C CA . PHE A 1 96 ? -11.187 -3.986 17.920 1.00 74.69 96 PHE A CA 1
ATOM 762 C C . PHE A 1 96 ? -12.486 -4.796 17.912 1.00 74.69 96 PHE A C 1
ATOM 764 O O . PHE A 1 96 ? -13.308 -4.656 18.818 1.00 74.69 96 PHE A O 1
ATOM 771 N N . THR A 1 97 ? -12.661 -5.675 16.926 1.00 66.12 97 THR A N 1
ATOM 772 C CA . THR A 1 97 ? -13.887 -6.480 16.789 1.00 66.12 97 THR A CA 1
ATOM 773 C C . THR A 1 97 ? -14.021 -7.548 17.878 1.00 66.12 97 THR A C 1
ATOM 775 O O . THR A 1 97 ? -15.119 -7.761 18.392 1.00 66.12 97 THR A O 1
ATOM 778 N N . ALA A 1 98 ? -12.914 -8.165 18.304 1.00 64.00 98 ALA A N 1
ATOM 779 C CA . ALA A 1 98 ? -12.895 -9.138 19.399 1.00 64.00 98 ALA A CA 1
ATOM 780 C C . ALA A 1 98 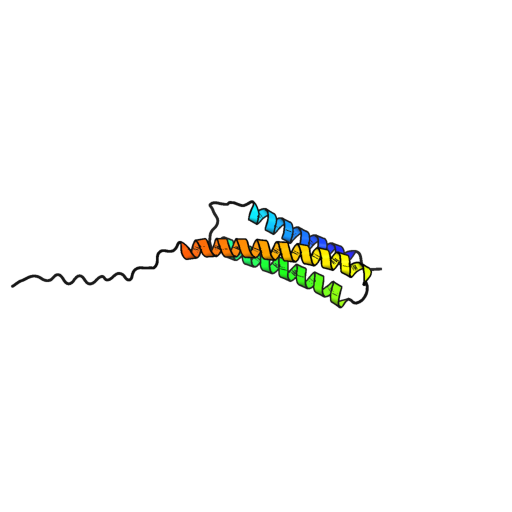? -13.154 -8.511 20.785 1.00 64.00 98 ALA A C 1
ATOM 782 O O . ALA A 1 98 ? -13.575 -9.208 21.708 1.00 64.00 98 ALA A O 1
ATOM 783 N N . SER A 1 99 ? -12.930 -7.201 20.935 1.00 58.84 99 SER A N 1
ATOM 784 C CA . SER A 1 99 ? -13.112 -6.474 22.200 1.00 58.84 99 SER A CA 1
ATOM 785 C C . SER A 1 99 ? -14.568 -6.082 22.489 1.00 58.84 99 SER A C 1
ATOM 787 O O . SER A 1 99 ? -14.858 -5.555 23.564 1.00 58.84 99 SER A O 1
ATOM 789 N N . VAL A 1 100 ? -15.501 -6.334 21.563 1.00 55.12 100 VAL A N 1
ATOM 790 C CA . VAL A 1 100 ? -16.932 -6.085 21.784 1.00 55.12 100 VAL A CA 1
ATOM 791 C C . VAL A 1 100 ? -17.523 -7.260 22.575 1.00 55.12 100 VAL A C 1
ATOM 793 O O . VAL A 1 100 ? -17.559 -8.378 22.056 1.00 55.12 100 VAL A O 1
ATOM 796 N N . PRO A 1 101 ? -18.021 -7.057 23.814 1.00 54.59 101 PRO A N 1
ATOM 797 C CA . PRO A 1 101 ? -18.678 -8.126 24.552 1.00 54.59 101 PRO A CA 1
ATOM 798 C C . PRO A 1 101 ? -19.874 -8.635 23.738 1.00 54.59 101 PRO A C 1
ATOM 800 O O . PRO A 1 101 ? -20.631 -7.811 23.208 1.00 54.59 101 PRO A O 1
ATOM 803 N N . PRO A 1 102 ? -20.099 -9.957 23.642 1.00 54.12 102 PRO A N 1
ATOM 804 C CA . PRO A 1 102 ? -21.312 -10.462 23.022 1.00 54.12 102 PRO A CA 1
ATOM 805 C C . PRO A 1 102 ? -22.505 -9.840 23.752 1.00 54.12 102 PRO A C 1
ATOM 807 O O . PRO A 1 102 ? -22.602 -9.938 24.976 1.00 54.12 102 PRO A O 1
ATOM 810 N N . LYS A 1 103 ? -23.395 -9.164 23.011 1.00 52.16 103 LYS A N 1
ATOM 811 C CA . LYS A 1 103 ? -24.668 -8.669 23.550 1.00 52.16 103 LYS A CA 1
ATOM 812 C C . LYS A 1 103 ? -25.396 -9.864 24.165 1.00 52.16 103 LYS A C 1
ATOM 814 O O . LYS A 1 103 ? -25.981 -10.664 23.436 1.00 52.16 103 LYS A O 1
ATOM 819 N N . GLN A 1 104 ? -25.335 -10.009 25.490 1.00 51.38 104 GLN A N 1
ATOM 820 C CA . GLN A 1 104 ? -26.170 -10.974 26.192 1.00 51.38 104 GLN A CA 1
ATOM 821 C C . GLN A 1 104 ? -27.626 -10.634 25.855 1.00 51.38 104 GLN A C 1
ATOM 823 O O . GLN A 1 104 ? -28.016 -9.471 26.005 1.00 51.38 104 GLN A O 1
ATOM 828 N N . PRO A 1 105 ? -28.439 -11.599 25.394 1.00 54.78 105 PRO A N 1
ATOM 829 C CA . PRO A 1 105 ? -29.868 -11.376 25.296 1.00 54.78 105 PRO A CA 1
ATOM 830 C C . PRO A 1 105 ? -30.372 -11.052 26.704 1.00 54.78 105 PRO A C 1
ATOM 832 O O . PRO A 1 105 ? -30.223 -11.846 27.634 1.00 54.78 105 PRO A O 1
ATOM 835 N N . SER A 1 106 ? -30.911 -9.848 26.880 1.00 52.81 106 SER A N 1
ATOM 836 C CA . SER A 1 106 ? -31.576 -9.448 28.110 1.00 52.81 106 SER A CA 1
ATOM 837 C C . SER A 1 106 ? -32.821 -10.318 28.273 1.00 52.81 106 SER A C 1
ATOM 839 O O . SER A 1 106 ? -33.874 -10.006 27.718 1.00 52.81 106 SER A O 1
ATOM 841 N N . ASN A 1 107 ? -32.713 -11.412 29.026 1.00 48.75 107 ASN A N 1
ATOM 842 C CA . ASN A 1 107 ? -33.879 -12.116 29.548 1.00 48.75 107 ASN A CA 1
ATOM 843 C C . ASN A 1 107 ? -34.512 -11.236 30.631 1.00 48.75 107 ASN A C 1
ATOM 845 O O . ASN A 1 107 ? -34.315 -11.433 31.827 1.00 48.75 107 ASN A O 1
ATOM 849 N N . THR A 1 108 ? -35.249 -10.216 30.201 1.00 54.00 108 THR A N 1
ATOM 850 C CA . THR A 1 108 ? -36.223 -9.538 31.045 1.00 54.00 108 THR A CA 1
ATOM 851 C C . THR A 1 108 ? -37.507 -10.354 30.993 1.00 54.00 108 THR A C 1
ATOM 853 O O . THR A 1 108 ? -38.407 -10.054 30.220 1.00 54.00 108 THR A O 1
ATOM 856 N N . GLU A 1 109 ? -37.600 -11.383 31.831 1.00 56.72 109 GLU A N 1
ATOM 857 C CA . GLU A 1 109 ? -38.896 -11.936 32.219 1.00 56.72 109 GLU A CA 1
ATOM 858 C C . GLU A 1 109 ? -39.014 -11.877 33.744 1.00 56.72 109 GLU A C 1
ATOM 860 O O . GLU A 1 109 ? -38.725 -12.814 34.485 1.00 56.72 109 GLU A O 1
ATOM 865 N N . ASN A 1 110 ? -39.398 -10.689 34.214 1.00 54.81 110 ASN A N 1
ATOM 866 C CA . ASN A 1 110 ? -39.945 -10.494 35.547 1.00 54.81 110 ASN A CA 1
ATOM 867 C C . ASN A 1 110 ? -41.316 -11.178 35.603 1.00 54.81 110 ASN A C 1
ATOM 869 O O . ASN A 1 110 ? -42.324 -10.553 35.290 1.00 54.81 110 ASN A O 1
ATOM 873 N N . ASN A 1 111 ? -41.367 -12.437 36.031 1.00 45.06 111 ASN A N 1
ATOM 874 C CA . ASN A 1 111 ? -42.603 -13.040 36.524 1.00 45.06 111 ASN A CA 1
ATOM 875 C C . ASN A 1 111 ? -42.532 -13.133 38.051 1.00 45.06 111 ASN A C 1
ATOM 877 O O . ASN A 1 111 ? -42.231 -14.171 38.638 1.00 45.06 111 ASN A O 1
ATOM 881 N N . HIS A 1 112 ? -42.793 -11.995 38.694 1.00 53.09 112 HIS A N 1
ATOM 882 C CA . HIS A 1 112 ? -43.167 -11.939 40.099 1.00 53.09 112 HIS A CA 1
ATOM 883 C C . HIS A 1 112 ? -44.619 -11.473 40.180 1.00 53.09 112 HIS A C 1
ATOM 885 O O . HIS A 1 112 ? -44.900 -10.292 39.996 1.00 53.09 112 HIS A O 1
ATOM 891 N N . VAL A 1 113 ? -45.536 -12.399 40.461 1.00 54.47 113 VAL A N 1
ATOM 892 C CA . VAL A 1 113 ? -46.858 -12.075 41.012 1.00 54.47 113 VAL A CA 1
ATOM 893 C C . VAL A 1 113 ? -47.151 -13.059 42.156 1.00 54.47 113 VAL A C 1
ATOM 895 O O . VAL A 1 113 ? -46.806 -14.237 42.035 1.00 54.47 113 VAL A O 1
ATOM 898 N N . PRO A 1 114 ? -47.697 -12.588 43.295 1.00 58.22 114 PRO A N 1
ATOM 899 C CA . PRO A 1 114 ? -47.601 -13.247 44.591 1.00 58.22 114 PRO A CA 1
ATOM 900 C C . PRO A 1 114 ? -48.773 -14.192 44.894 1.00 58.22 114 PRO A C 1
ATOM 902 O O . PRO A 1 114 ? -49.813 -14.172 44.242 1.00 58.22 114 PRO A O 1
ATOM 905 N N . LYS A 1 115 ? -48.561 -14.990 45.947 1.00 45.66 115 LYS A N 1
ATOM 906 C CA . LYS A 1 115 ? -49.510 -15.892 46.615 1.00 45.66 115 LYS A CA 1
ATOM 907 C C . LYS A 1 115 ? -50.879 -15.255 46.904 1.00 45.66 115 LYS A C 1
ATOM 909 O O . LYS A 1 115 ? -50.932 -14.144 47.433 1.00 45.66 115 LYS A O 1
ATOM 914 N N . LEU A 1 116 ? -51.931 -16.053 46.707 1.00 51.81 116 LEU A N 1
ATOM 915 C CA . LEU A 1 116 ? -53.185 -16.041 47.469 1.00 51.81 116 LEU A CA 1
ATOM 916 C C . LEU A 1 116 ? -53.430 -17.451 48.011 1.00 51.81 116 LEU A C 1
ATOM 918 O O . LEU A 1 116 ? -53.203 -18.409 47.237 1.00 51.81 116 LEU A O 1
#

Sequence (116 aa):
MLPVFEDKNIISLGLELEIFCAKWSTDLASDQTETLLNVKLQQLDKNWDSLLEAYEAIFMADAYPEVSESVEQKYAKCSESFQNCKAQMLEALQLFTASVPPKQPSNTENNHVPKL

Secondary structure (DSSP, 8-state):
--SHHHHHHHHHHHHHHHHHHHHHHH---TT--HHHHHHHHHHHHHHHHHHHHHHHHHHHT---HHHHHHHHHHHHHHHHHHHHHHHHHHHHHHHHHHTSPP--------------

Organism: Ceratitis capitata (NCBI:txid7213)